Protein AF-A0A4Q3SJY4-F1 (afdb_monomer_lite)

Sequence (70 aa):
MARSALLTVMVNAAIKAGKSLSRDFNEVENLQVSRKGPADFVSKADIRAEQIVFDELRKARPTYAFLMEE

Radius of gyration: 14.76 Å; chains: 1; bounding box: 44×21×36 Å

Structure (mmCIF, N/CA/C/O backbone):
data_AF-A0A4Q3SJY4-F1
#
_entry.id   AF-A0A4Q3SJY4-F1
#
loop_
_atom_site.group_PDB
_atom_site.id
_atom_site.type_symbol
_atom_site.label_atom_id
_atom_site.label_alt_id
_atom_site.label_comp_id
_atom_site.label_asym_id
_atom_site.label_entity_id
_atom_site.label_seq_id
_atom_site.pdbx_PDB_ins_code
_atom_site.Cartn_x
_atom_site.Cartn_y
_atom_site.Cartn_z
_atom_site.occupancy
_atom_site.B_iso_or_equiv
_atom_site.auth_seq_id
_atom_site.auth_comp_id
_atom_site.auth_asym_id
_atom_site.auth_atom_id
_atom_site.pdbx_PDB_model_num
ATOM 1 N N . MET A 1 1 ? 22.609 6.750 -1.403 1.00 62.94 1 MET A N 1
ATOM 2 C CA . MET A 1 1 ? 22.879 5.523 -2.189 1.00 62.94 1 MET A CA 1
ATOM 3 C C . MET A 1 1 ? 21.965 5.515 -3.400 1.00 62.94 1 MET A C 1
ATOM 5 O O . MET A 1 1 ? 20.796 5.852 -3.245 1.00 62.94 1 MET A O 1
ATOM 9 N N . ALA A 1 2 ? 22.473 5.173 -4.583 1.00 80.00 2 ALA A N 1
ATOM 10 C CA . ALA A 1 2 ? 21.629 5.017 -5.765 1.00 80.00 2 ALA A CA 1
ATOM 11 C C . ALA A 1 2 ? 20.727 3.784 -5.587 1.00 80.00 2 ALA A C 1
ATOM 13 O O . ALA A 1 2 ? 21.211 2.705 -5.254 1.00 80.00 2 ALA A O 1
ATOM 14 N N . ARG A 1 3 ? 19.414 3.950 -5.766 1.00 86.44 3 ARG A N 1
ATOM 15 C CA . ARG A 1 3 ? 18.460 2.834 -5.802 1.00 86.44 3 ARG A CA 1
ATOM 16 C C . ARG A 1 3 ? 18.307 2.365 -7.243 1.00 86.44 3 ARG A C 1
ATOM 18 O O . ARG A 1 3 ? 18.280 3.187 -8.157 1.00 86.44 3 ARG A O 1
ATOM 25 N N . SER A 1 4 ? 18.164 1.056 -7.446 1.00 94.62 4 SER A N 1
ATOM 26 C CA . SER A 1 4 ? 17.747 0.536 -8.748 1.00 94.62 4 SER A CA 1
ATOM 27 C C . SER A 1 4 ? 16.337 1.035 -9.083 1.00 94.62 4 SER A C 1
ATOM 29 O O . SER A 1 4 ? 15.550 1.354 -8.189 1.00 94.62 4 SER A O 1
ATOM 31 N N . ALA A 1 5 ? 15.990 1.077 -10.371 1.00 93.38 5 ALA A N 1
ATOM 32 C CA . ALA A 1 5 ? 14.653 1.491 -10.794 1.00 93.38 5 ALA A CA 1
ATOM 33 C C . ALA A 1 5 ? 13.551 0.632 -10.144 1.00 93.38 5 ALA A C 1
ATOM 35 O O . ALA A 1 5 ? 12.524 1.161 -9.728 1.00 93.38 5 ALA A O 1
ATOM 36 N N . LEU A 1 6 ? 13.792 -0.678 -9.998 1.00 94.44 6 LEU A N 1
ATOM 37 C CA . LEU A 1 6 ? 12.871 -1.590 -9.318 1.00 94.44 6 LEU A CA 1
ATOM 38 C C . LEU A 1 6 ? 12.709 -1.230 -7.836 1.00 94.44 6 LEU A C 1
ATOM 40 O O . LEU A 1 6 ? 11.586 -1.089 -7.362 1.00 94.44 6 LEU A O 1
ATOM 44 N N . LEU A 1 7 ? 13.816 -1.020 -7.119 1.00 95.94 7 LEU A N 1
ATOM 45 C CA . LEU A 1 7 ? 13.771 -0.691 -5.695 1.00 95.94 7 LEU A CA 1
ATOM 46 C C . LEU A 1 7 ? 13.085 0.658 -5.444 1.00 95.94 7 LEU A C 1
ATOM 48 O O . LEU A 1 7 ? 12.351 0.808 -4.473 1.00 95.94 7 LEU A O 1
ATOM 52 N N . THR A 1 8 ? 13.281 1.635 -6.330 1.00 96.44 8 THR A N 1
ATOM 53 C CA . THR A 1 8 ? 12.576 2.922 -6.261 1.00 96.44 8 THR A CA 1
ATOM 54 C C . THR A 1 8 ? 11.062 2.739 -6.357 1.00 96.44 8 THR A C 1
ATOM 56 O O . THR A 1 8 ? 10.333 3.313 -5.552 1.00 96.44 8 THR A O 1
ATOM 59 N N . VAL A 1 9 ? 10.586 1.905 -7.287 1.00 96.69 9 VAL A N 1
ATOM 60 C CA . VAL A 1 9 ? 9.156 1.585 -7.424 1.00 96.69 9 VAL A CA 1
ATOM 61 C C . VAL A 1 9 ? 8.627 0.882 -6.172 1.00 96.69 9 VAL A C 1
ATOM 63 O O . VAL A 1 9 ? 7.599 1.296 -5.643 1.00 96.69 9 VAL A O 1
ATOM 66 N N . MET A 1 10 ? 9.345 -0.122 -5.659 1.00 97.69 10 MET A N 1
ATOM 67 C CA . MET A 1 10 ? 8.941 -0.853 -4.451 1.00 97.69 10 MET A CA 1
ATOM 68 C C . MET A 1 10 ? 8.807 0.069 -3.238 1.00 97.69 10 MET A C 1
ATOM 70 O O . MET A 1 10 ? 7.809 0.020 -2.524 1.00 97.69 10 MET A O 1
ATOM 74 N N . VAL A 1 11 ? 9.783 0.957 -3.030 1.00 97.94 11 VAL A N 1
ATOM 75 C CA . VAL A 1 11 ? 9.734 1.908 -1.916 1.00 97.94 11 VAL A CA 1
ATOM 76 C C . VAL A 1 11 ? 8.580 2.897 -2.082 1.00 97.94 11 VAL A C 1
ATOM 78 O O . VAL A 1 11 ? 7.895 3.198 -1.108 1.00 97.94 11 VAL A O 1
ATOM 81 N N . ASN A 1 12 ? 8.322 3.380 -3.297 1.00 97.56 12 ASN A N 1
ATOM 82 C CA . ASN A 1 12 ? 7.204 4.289 -3.541 1.00 97.56 12 ASN A CA 1
ATOM 83 C C . ASN A 1 12 ? 5.845 3.618 -3.282 1.00 97.56 12 ASN A C 1
ATOM 85 O O . ASN A 1 12 ? 4.986 4.239 -2.654 1.00 97.56 12 ASN A O 1
ATOM 89 N N . ALA A 1 13 ? 5.671 2.360 -3.702 1.00 98.12 13 ALA A N 1
ATOM 90 C CA . ALA A 1 13 ? 4.468 1.575 -3.427 1.00 98.12 13 ALA A CA 1
ATOM 91 C C . ALA A 1 13 ? 4.246 1.411 -1.913 1.00 98.12 13 ALA A C 1
ATOM 93 O O . ALA A 1 13 ? 3.171 1.739 -1.407 1.00 98.12 13 ALA A O 1
ATOM 94 N N . ALA A 1 14 ? 5.293 1.027 -1.173 1.00 98.19 14 ALA A N 1
ATOM 95 C CA . ALA A 1 14 ? 5.237 0.876 0.281 1.00 98.19 14 ALA A CA 1
ATOM 96 C C . ALA A 1 14 ? 4.907 2.196 1.001 1.00 98.19 14 ALA A C 1
ATOM 98 O O . ALA A 1 14 ? 4.055 2.225 1.885 1.00 98.19 14 ALA A O 1
ATOM 99 N N . ILE A 1 15 ? 5.520 3.316 0.597 1.00 98.25 15 ILE A N 1
ATOM 100 C CA . ILE A 1 15 ? 5.214 4.639 1.169 1.00 98.25 15 ILE A CA 1
ATOM 101 C C . ILE A 1 15 ? 3.751 5.019 0.908 1.00 98.25 15 ILE A C 1
ATOM 103 O O . ILE A 1 15 ? 3.097 5.596 1.778 1.00 98.25 15 ILE A O 1
ATOM 107 N N . LYS A 1 16 ? 3.224 4.726 -0.285 1.00 98.12 16 LYS A N 1
ATOM 108 C CA . LYS A 1 16 ? 1.839 5.050 -0.637 1.00 98.12 16 LYS A CA 1
ATOM 109 C C . LYS A 1 16 ? 0.842 4.231 0.185 1.00 98.12 16 LYS A C 1
ATOM 111 O O . LYS A 1 16 ? -0.087 4.826 0.732 1.00 98.12 16 LYS A O 1
ATOM 116 N N . ALA A 1 17 ? 1.063 2.925 0.320 1.00 98.00 17 ALA A N 1
ATOM 117 C CA . ALA A 1 17 ? 0.251 2.059 1.172 1.00 98.00 17 ALA A CA 1
ATOM 118 C C . ALA A 1 17 ? 0.337 2.488 2.646 1.00 98.00 17 ALA A C 1
ATOM 120 O O . ALA A 1 17 ? -0.691 2.690 3.290 1.00 98.00 17 ALA A O 1
ATOM 121 N N . GLY A 1 18 ? 1.543 2.786 3.142 1.00 97.31 18 GLY A N 1
ATOM 122 C CA . GLY A 1 18 ? 1.765 3.286 4.500 1.00 97.31 18 GLY A CA 1
ATOM 123 C C . GLY A 1 18 ? 1.000 4.577 4.804 1.00 97.31 18 GLY A C 1
ATOM 124 O O . GLY A 1 18 ? 0.405 4.704 5.866 1.00 97.31 18 GLY A O 1
ATOM 125 N N . LYS A 1 19 ? 0.908 5.514 3.849 1.00 97.00 19 LYS A N 1
ATOM 126 C CA . LYS A 1 19 ? 0.071 6.721 4.006 1.00 97.00 19 LYS A CA 1
ATOM 12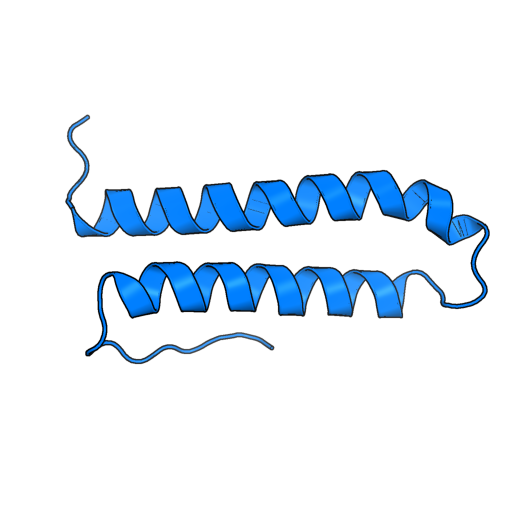7 C C . LYS A 1 19 ? -1.424 6.419 4.112 1.00 97.00 19 LYS A C 1
ATOM 129 O O . LYS A 1 19 ? -2.149 7.262 4.637 1.00 97.00 19 LYS A O 1
ATOM 134 N N . SER A 1 20 ? -1.902 5.318 3.531 1.00 95.38 20 SER A N 1
ATOM 135 C CA . SER A 1 20 ? -3.285 4.868 3.722 1.00 95.38 20 SER A CA 1
ATOM 136 C C . SER A 1 20 ? -3.444 4.288 5.120 1.00 95.38 20 SER A C 1
ATOM 138 O O . SER A 1 20 ? -4.281 4.772 5.868 1.00 95.38 20 SER A O 1
ATOM 140 N N . LEU A 1 21 ? -2.556 3.371 5.512 1.00 94.50 21 LEU A N 1
ATOM 141 C CA . LEU A 1 21 ? -2.565 2.752 6.838 1.00 94.50 21 LEU A CA 1
ATOM 142 C C . LEU A 1 21 ? -2.480 3.780 7.970 1.00 94.50 21 LEU A C 1
ATOM 144 O O . LEU A 1 21 ? -3.217 3.678 8.938 1.00 94.50 21 LEU A O 1
ATOM 148 N N . SER A 1 22 ? -1.635 4.809 7.853 1.00 94.00 22 SER A N 1
ATOM 149 C CA . SER A 1 22 ? -1.565 5.869 8.868 1.00 94.00 22 SER A CA 1
ATOM 150 C C . SER A 1 22 ? -2.859 6.677 8.971 1.00 94.00 22 SER A C 1
ATOM 152 O O . SER A 1 22 ? -3.210 7.117 10.060 1.00 94.00 22 SER A O 1
ATOM 154 N N . ARG A 1 23 ? -3.570 6.894 7.855 1.00 91.00 23 ARG A N 1
ATOM 155 C CA . ARG A 1 23 ? -4.885 7.551 7.882 1.00 91.00 23 ARG A CA 1
ATOM 156 C C . ARG A 1 23 ? -5.909 6.659 8.557 1.00 91.00 23 ARG A C 1
ATOM 158 O O . ARG A 1 23 ? -6.581 7.115 9.471 1.00 91.00 23 ARG A O 1
ATOM 165 N N . ASP A 1 24 ? -5.938 5.394 8.156 1.00 88.06 24 ASP A N 1
ATOM 166 C CA . ASP A 1 24 ? -6.834 4.400 8.724 1.00 88.06 24 ASP A CA 1
ATOM 167 C C . ASP A 1 24 ? -6.597 4.265 10.240 1.00 88.06 24 ASP A C 1
ATOM 169 O O . ASP A 1 24 ? -7.535 4.365 11.023 1.00 88.06 24 ASP A O 1
ATOM 173 N N . PHE A 1 25 ? -5.343 4.182 10.687 1.00 86.12 25 PHE A N 1
ATOM 174 C CA . PHE A 1 25 ? -4.989 4.145 12.109 1.00 86.12 25 PHE A CA 1
ATOM 175 C C . PHE A 1 25 ? -5.526 5.351 12.894 1.00 86.12 25 PHE A C 1
ATOM 177 O O . PHE A 1 25 ? -6.094 5.178 13.968 1.00 86.12 25 PHE A O 1
ATOM 184 N N . ASN A 1 26 ? -5.410 6.562 12.345 1.00 85.31 26 ASN A N 1
ATOM 185 C CA . ASN A 1 26 ? -5.940 7.766 12.990 1.00 85.31 26 ASN A CA 1
ATOM 186 C C . ASN A 1 26 ? -7.481 7.783 13.041 1.00 85.31 26 ASN A C 1
ATOM 188 O O . ASN A 1 26 ? -8.064 8.473 13.872 1.00 85.31 26 ASN A O 1
ATOM 192 N N . GLU A 1 27 ? -8.157 7.032 12.169 1.00 81.44 27 GLU A N 1
ATOM 193 C CA . GLU A 1 27 ? -9.613 6.875 12.179 1.00 81.44 27 GLU A CA 1
ATOM 194 C C . GLU A 1 27 ? -10.093 5.760 13.127 1.00 81.44 27 GLU A C 1
ATOM 196 O O . GLU A 1 27 ? -11.258 5.778 13.530 1.00 81.44 27 GLU A O 1
ATOM 201 N N . VAL A 1 28 ? -9.217 4.836 13.553 1.00 74.38 28 VAL A N 1
ATOM 202 C CA . VAL A 1 28 ? -9.541 3.768 14.528 1.00 74.38 28 VAL A CA 1
ATOM 203 C C . VAL A 1 28 ? -10.096 4.339 15.828 1.00 74.38 28 VAL A C 1
ATOM 205 O O . VAL A 1 28 ? -11.039 3.780 16.390 1.00 74.38 28 VAL A O 1
ATOM 208 N N . GLU A 1 29 ? -9.560 5.466 16.299 1.00 69.31 29 GLU A N 1
ATOM 209 C CA . GLU A 1 29 ? -10.064 6.139 17.501 1.00 69.31 29 GLU A CA 1
ATOM 210 C C . GLU A 1 29 ? -11.539 6.545 17.345 1.00 69.31 29 GLU A C 1
ATOM 212 O O . GLU A 1 29 ? -12.337 6.360 18.263 1.00 69.31 29 GLU A O 1
ATOM 217 N N . ASN A 1 30 ? -11.944 6.980 16.146 1.00 66.56 30 ASN A N 1
ATOM 218 C CA . ASN A 1 30 ? -13.336 7.325 15.841 1.00 66.56 30 ASN A CA 1
ATOM 219 C C . ASN A 1 30 ? -14.241 6.086 15.726 1.00 66.56 30 ASN A C 1
ATOM 221 O O . ASN A 1 30 ? -15.46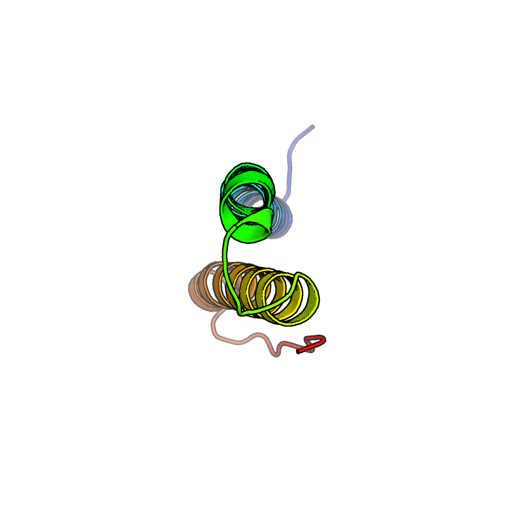1 6.181 15.875 1.00 66.56 30 ASN A O 1
ATOM 225 N N . LEU A 1 31 ? -13.662 4.909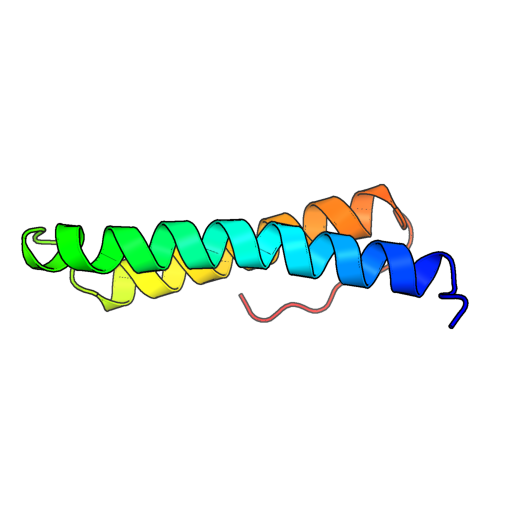 15.478 1.00 58.41 31 LEU A N 1
ATOM 226 C CA . LEU A 1 31 ? -14.392 3.649 15.356 1.00 58.41 31 LEU A CA 1
ATOM 227 C C . LEU A 1 31 ? -14.675 2.968 16.687 1.00 58.41 31 LEU A C 1
ATOM 229 O O . LEU A 1 31 ? -15.575 2.132 16.727 1.00 58.41 31 LEU A O 1
ATOM 233 N N . GLN A 1 32 ? -14.024 3.367 17.785 1.00 56.88 32 GLN A N 1
ATOM 234 C CA . GLN A 1 32 ? -14.428 2.924 19.127 1.00 56.88 32 GLN A CA 1
ATOM 235 C C . GLN A 1 32 ? -15.894 3.288 19.442 1.00 56.88 32 GLN A C 1
ATOM 237 O O . GLN A 1 32 ? -16.522 2.651 20.284 1.00 56.88 32 GLN A O 1
ATOM 242 N N . VAL A 1 33 ? -16.463 4.266 18.725 1.00 56.25 33 VAL A N 1
ATOM 243 C CA . VAL A 1 33 ? -17.865 4.704 18.838 1.00 56.25 33 VAL A CA 1
ATOM 244 C C . VAL A 1 33 ? -18.803 3.968 17.854 1.00 56.25 33 VAL A C 1
ATOM 246 O O . VAL A 1 33 ? -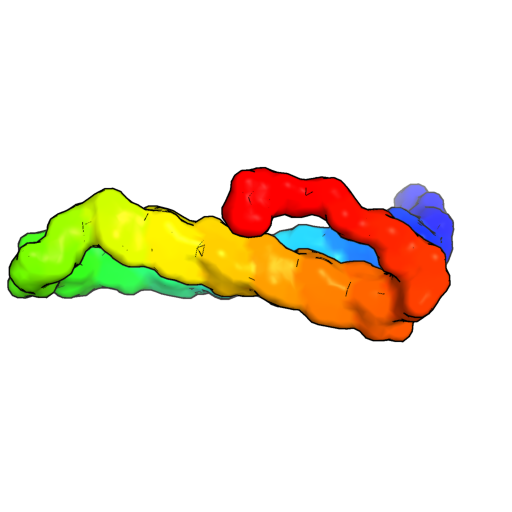20.026 4.066 17.952 1.00 56.25 33 VAL A O 1
ATOM 249 N N . SER A 1 34 ? -18.255 3.212 16.896 1.00 55.56 34 SER A N 1
ATOM 250 C CA . SER A 1 34 ? -18.986 2.508 15.833 1.00 55.56 34 SER A CA 1
ATOM 251 C C . SER A 1 34 ? -19.273 1.043 16.199 1.00 55.56 34 SER A C 1
ATOM 253 O O . SER A 1 34 ? -18.431 0.335 16.737 1.00 55.56 34 SER A O 1
ATOM 255 N N . ARG A 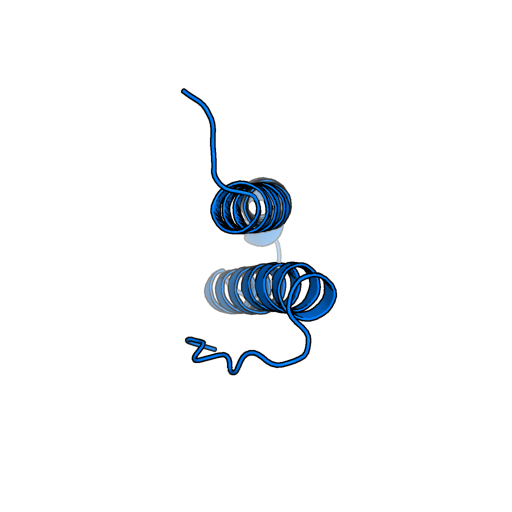1 35 ? -20.470 0.538 15.848 1.00 58.28 35 ARG A N 1
ATOM 256 C CA . ARG A 1 35 ? -20.908 -0.856 16.118 1.00 58.28 35 ARG A CA 1
ATOM 257 C C . ARG A 1 35 ? -20.106 -1.934 15.373 1.00 58.28 35 ARG A C 1
ATOM 259 O O . ARG A 1 35 ? -20.233 -3.109 15.709 1.00 58.28 35 ARG A O 1
ATOM 266 N N . LYS A 1 36 ? -19.344 -1.571 14.337 1.00 58.94 36 LYS A N 1
ATOM 267 C CA . LYS A 1 36 ? -18.458 -2.499 13.619 1.00 58.94 36 LYS A CA 1
ATOM 268 C C . LYS A 1 36 ? -17.128 -2.511 14.360 1.00 58.94 36 LYS A C 1
ATOM 270 O O . LYS A 1 36 ? -16.419 -1.513 14.338 1.00 58.94 36 LYS A O 1
ATOM 275 N N . GLY A 1 37 ? -16.859 -3.591 15.088 1.00 66.38 37 GLY A N 1
ATOM 276 C CA . GLY A 1 37 ? -15.710 -3.669 15.984 1.00 66.38 37 GLY A CA 1
ATOM 277 C C . GLY A 1 37 ? -14.351 -3.551 15.272 1.00 66.38 37 GLY A C 1
ATOM 278 O O . GLY A 1 37 ? -14.282 -3.645 14.045 1.00 66.38 37 GLY A O 1
ATOM 279 N N . PRO A 1 38 ? -13.257 -3.410 16.042 1.00 68.69 38 PRO A N 1
ATOM 280 C CA . PRO A 1 38 ? -11.914 -3.134 15.519 1.00 68.69 38 PRO A CA 1
ATOM 281 C C . PRO A 1 38 ? -11.413 -4.122 14.452 1.00 68.69 38 PRO A C 1
ATOM 283 O O . PRO A 1 38 ? -10.713 -3.716 13.532 1.00 68.69 38 PRO A O 1
ATOM 286 N N . ALA A 1 39 ? -11.804 -5.398 14.529 1.00 74.56 39 ALA A N 1
ATOM 287 C CA . ALA A 1 39 ? -11.359 -6.437 13.596 1.00 74.56 39 ALA A CA 1
ATOM 288 C C . ALA A 1 39 ? -11.789 -6.184 12.134 1.00 74.56 39 ALA A C 1
ATOM 290 O O . ALA A 1 39 ? -10.970 -6.315 11.234 1.00 74.56 39 ALA A O 1
ATOM 291 N N . ASP A 1 40 ? -13.034 -5.748 11.890 1.00 79.19 40 ASP A N 1
ATOM 292 C CA . ASP A 1 40 ? -13.527 -5.440 10.528 1.00 79.19 40 ASP A CA 1
ATOM 293 C C . ASP A 1 40 ? -12.829 -4.208 9.931 1.00 79.19 40 ASP A C 1
ATOM 295 O O . ASP A 1 40 ? -12.766 -4.032 8.715 1.00 79.19 40 ASP A O 1
ATOM 299 N N . PHE A 1 41 ? -12.293 -3.334 10.784 1.00 79.19 41 PHE A N 1
ATOM 300 C CA . PHE A 1 41 ? -11.525 -2.191 10.322 1.00 79.19 41 PHE A CA 1
ATOM 301 C C . PHE A 1 41 ? -10.111 -2.574 9.897 1.00 79.19 41 PHE A C 1
ATOM 303 O O . PHE A 1 41 ? -9.674 -2.155 8.827 1.00 79.19 41 PHE A O 1
ATOM 310 N N . VAL A 1 42 ? -9.427 -3.388 10.706 1.00 83.44 42 VAL A N 1
ATOM 311 C CA . VAL A 1 42 ? -8.073 -3.864 10.396 1.00 83.44 42 VAL A CA 1
ATOM 312 C C . VAL A 1 42 ? -8.074 -4.617 9.066 1.00 83.44 42 VAL A C 1
ATOM 314 O O . VAL A 1 42 ? -7.328 -4.235 8.173 1.00 83.44 42 VAL A O 1
ATOM 317 N N . SER A 1 43 ? -9.010 -5.550 8.856 1.00 86.50 43 SER A N 1
ATOM 318 C CA . SER A 1 43 ? -9.114 -6.275 7.579 1.00 86.50 43 SER A CA 1
ATOM 319 C C . SER A 1 43 ? -9.325 -5.349 6.373 1.00 86.50 43 SER A C 1
ATOM 321 O O . SER A 1 43 ? -8.771 -5.569 5.302 1.00 86.50 43 SER A O 1
ATOM 323 N N . LYS A 1 44 ? -10.103 -4.267 6.516 1.00 89.69 44 LYS A N 1
ATOM 324 C CA . LYS A 1 44 ? -10.296 -3.297 5.421 1.00 89.69 44 LYS A CA 1
ATOM 325 C C . LYS A 1 44 ? -9.059 -2.454 5.148 1.00 89.69 44 LYS A C 1
ATOM 327 O O . LYS A 1 44 ? -8.827 -2.094 3.993 1.00 89.69 44 LYS A O 1
ATOM 332 N N . ALA A 1 45 ? -8.326 -2.092 6.196 1.00 92.00 45 ALA A N 1
ATOM 333 C CA . ALA A 1 45 ? -7.070 -1.371 6.068 1.00 92.00 45 ALA A CA 1
ATOM 334 C C . ALA A 1 45 ? -6.028 -2.243 5.349 1.00 92.00 45 ALA A C 1
ATOM 336 O O . ALA A 1 45 ? -5.394 -1.756 4.412 1.00 92.00 45 ALA A O 1
ATOM 337 N N . ASP A 1 46 ? -5.945 -3.528 5.705 1.00 92.31 46 ASP A N 1
ATOM 338 C CA . ASP A 1 46 ? -5.031 -4.499 5.093 1.00 92.31 46 ASP A CA 1
ATOM 339 C C . ASP A 1 46 ? -5.358 -4.723 3.609 1.00 92.31 46 ASP A C 1
ATOM 341 O O . ASP A 1 46 ? -4.513 -4.429 2.760 1.00 92.31 46 ASP A O 1
ATOM 345 N N . ILE A 1 47 ? -6.609 -5.060 3.260 1.00 95.50 47 ILE A N 1
ATOM 346 C CA . ILE A 1 47 ? -7.052 -5.222 1.856 1.00 95.50 47 ILE A CA 1
ATOM 347 C C . ILE A 1 47 ? -6.734 -3.971 1.024 1.00 95.50 47 ILE A C 1
ATOM 349 O O . ILE A 1 47 ? -6.286 -4.046 -0.123 1.00 95.50 47 ILE A O 1
ATOM 353 N N . ARG A 1 48 ? -6.963 -2.777 1.584 1.00 95.75 48 ARG A N 1
ATOM 354 C CA . ARG A 1 48 ? -6.696 -1.523 0.872 1.00 95.75 48 ARG A CA 1
ATOM 355 C C . ARG A 1 48 ? -5.203 -1.285 0.682 1.00 95.75 48 ARG A C 1
ATOM 357 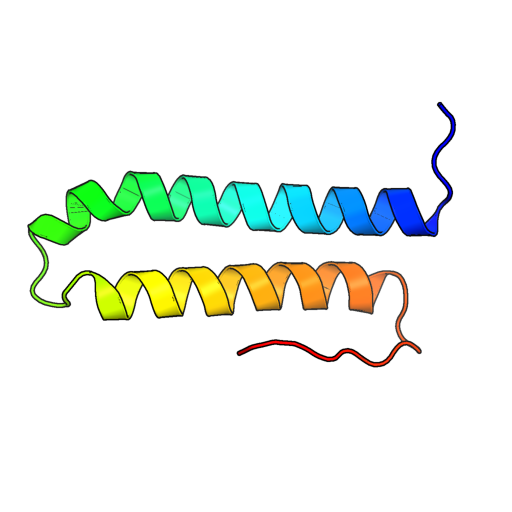O O . ARG A 1 48 ? -4.796 -0.839 -0.393 1.00 95.75 48 ARG A O 1
ATOM 364 N N . ALA A 1 49 ? -4.399 -1.516 1.714 1.00 97.38 49 ALA A N 1
ATOM 365 C CA . ALA A 1 49 ? -2.954 -1.376 1.628 1.00 97.38 49 ALA A CA 1
ATOM 366 C C . ALA A 1 49 ? -2.379 -2.338 0.586 1.00 97.38 49 ALA A C 1
ATOM 368 O O . ALA A 1 49 ? -1.570 -1.919 -0.247 1.00 97.38 49 ALA A O 1
ATOM 369 N N . GLU A 1 50 ? -2.856 -3.579 0.581 1.00 97.94 50 GLU A N 1
ATOM 370 C CA . GLU A 1 50 ? -2.463 -4.599 -0.375 1.00 97.94 50 GLU A CA 1
ATOM 371 C C . GLU A 1 50 ? -2.814 -4.195 -1.814 1.00 97.94 50 GLU A C 1
ATOM 373 O O . GLU A 1 50 ? -1.933 -4.161 -2.679 1.00 97.94 50 GLU A O 1
ATOM 378 N N . GLN A 1 51 ? -4.050 -3.746 -2.058 1.00 98.00 51 GLN A N 1
ATOM 379 C CA . GLN A 1 51 ? -4.473 -3.263 -3.375 1.00 98.00 51 GLN A CA 1
ATOM 380 C C . GLN A 1 51 ? -3.611 -2.091 -3.869 1.00 98.00 51 GLN A C 1
ATOM 382 O O . GLN A 1 51 ? -3.228 -2.045 -5.038 1.00 98.00 51 GLN A O 1
ATOM 387 N N . ILE A 1 52 ? -3.250 -1.150 -2.985 1.00 98.19 52 ILE A N 1
ATOM 388 C CA . ILE A 1 52 ? -2.363 -0.030 -3.338 1.00 98.19 52 ILE A CA 1
ATOM 389 C C . ILE A 1 52 ? -0.986 -0.542 -3.770 1.00 98.19 52 ILE A C 1
ATOM 391 O O . ILE A 1 52 ? -0.427 -0.039 -4.750 1.00 98.19 52 ILE A O 1
ATOM 395 N N . VAL A 1 53 ? -0.422 -1.514 -3.047 1.00 98.19 53 VAL A N 1
ATOM 396 C CA . VAL A 1 53 ? 0.864 -2.121 -3.412 1.00 98.19 53 VAL A CA 1
ATOM 397 C C . VAL A 1 53 ? 0.748 -2.824 -4.761 1.00 98.19 53 VAL A C 1
ATOM 399 O O . VAL A 1 53 ? 1.579 -2.577 -5.639 1.00 98.19 53 VAL A O 1
ATOM 402 N N . PHE A 1 54 ? -0.288 -3.642 -4.954 1.00 98.00 54 PHE A N 1
ATOM 403 C CA . PHE A 1 54 ? -0.536 -4.337 -6.212 1.00 98.00 54 PHE A CA 1
ATOM 404 C C . PHE A 1 54 ? -0.621 -3.359 -7.384 1.00 98.00 54 PHE A C 1
ATOM 406 O O . PHE A 1 54 ? 0.125 -3.506 -8.348 1.00 98.00 54 PHE A O 1
ATOM 413 N N . ASP A 1 55 ? -1.455 -2.323 -7.289 1.00 98.00 55 ASP A N 1
ATOM 414 C CA . ASP A 1 55 ? -1.688 -1.373 -8.379 1.00 98.00 55 ASP A CA 1
ATOM 415 C C . ASP A 1 55 ? -0.405 -0.642 -8.796 1.00 98.00 55 ASP A C 1
ATOM 417 O O . ASP A 1 55 ? -0.099 -0.527 -9.988 1.00 98.00 55 ASP A O 1
ATOM 421 N N . GLU A 1 56 ? 0.382 -0.168 -7.825 1.00 97.69 56 GLU A N 1
ATOM 422 C CA . GLU A 1 56 ? 1.634 0.544 -8.098 1.00 97.69 56 GLU A CA 1
ATOM 423 C C . GLU A 1 56 ? 2.683 -0.371 -8.736 1.00 97.69 56 GLU A C 1
ATOM 425 O O . GLU A 1 56 ? 3.321 -0.006 -9.733 1.00 97.69 56 GLU A O 1
ATOM 430 N N . LEU A 1 57 ? 2.854 -1.581 -8.196 1.00 97.62 57 LEU A N 1
ATOM 431 C CA . LEU A 1 57 ? 3.828 -2.535 -8.716 1.00 97.62 57 LEU A CA 1
ATOM 432 C C . LEU A 1 57 ? 3.404 -3.085 -10.082 1.00 97.62 57 LEU A C 1
ATOM 434 O O . LEU A 1 57 ? 4.232 -3.161 -10.992 1.00 97.62 57 LEU A O 1
ATOM 438 N N . ARG A 1 58 ? 2.121 -3.412 -10.261 1.00 97.75 58 ARG A N 1
ATOM 439 C CA . ARG A 1 58 ? 1.545 -3.915 -11.514 1.00 97.75 58 ARG A CA 1
ATOM 440 C C . ARG A 1 58 ? 1.669 -2.888 -12.628 1.00 97.75 58 ARG A C 1
ATOM 442 O O . ARG A 1 58 ? 2.050 -3.246 -13.742 1.00 97.75 58 ARG A O 1
ATOM 449 N N . LYS A 1 59 ? 1.414 -1.611 -12.329 1.00 96.25 59 LYS A N 1
ATOM 450 C CA . LYS A 1 59 ? 1.596 -0.509 -13.281 1.00 96.25 59 LYS A CA 1
ATOM 451 C C . LYS A 1 59 ? 3.045 -0.400 -13.752 1.00 96.25 59 LYS A C 1
ATOM 453 O O . LYS A 1 59 ? 3.295 -0.188 -14.935 1.00 96.25 59 LYS A O 1
ATOM 458 N N . ALA A 1 60 ? 4.004 -0.546 -12.841 1.00 96.88 60 ALA A N 1
ATOM 459 C CA . ALA A 1 60 ? 5.420 -0.457 -13.175 1.00 96.88 60 ALA A CA 1
ATOM 460 C C . ALA A 1 60 ? 5.981 -1.733 -13.831 1.00 96.88 60 ALA A C 1
ATOM 462 O O . ALA A 1 60 ? 6.951 -1.658 -14.592 1.00 96.88 60 ALA A O 1
ATOM 463 N N . ARG A 1 61 ? 5.423 -2.906 -13.513 1.00 95.50 61 ARG A N 1
ATOM 464 C CA . ARG A 1 61 ? 5.863 -4.228 -13.985 1.00 95.50 61 ARG A CA 1
ATOM 465 C C . ARG A 1 61 ? 4.652 -5.111 -14.343 1.00 95.50 61 ARG A C 1
ATOM 467 O O . ARG A 1 61 ? 4.333 -6.055 -13.622 1.00 95.50 61 ARG A O 1
ATOM 474 N N . PRO A 1 62 ? 4.009 -4.873 -15.500 1.00 96.50 62 PRO A N 1
ATOM 475 C CA . PRO A 1 62 ? 2.787 -5.572 -15.913 1.00 96.50 62 PRO A CA 1
ATOM 476 C C . PRO A 1 62 ? 3.006 -7.021 -16.378 1.00 96.50 62 PRO A C 1
ATOM 478 O O . PRO A 1 62 ? 2.075 -7.672 -16.843 1.00 96.50 62 PRO A O 1
ATOM 481 N N . THR A 1 63 ? 4.216 -7.560 -16.291 1.00 97.12 63 THR A N 1
ATOM 482 C CA . THR A 1 63 ? 4.498 -8.971 -16.604 1.00 97.12 63 THR A CA 1
ATOM 483 C C . THR A 1 63 ? 4.763 -9.804 -15.357 1.00 97.12 63 THR A C 1
ATOM 485 O O . THR A 1 63 ? 4.875 -11.020 -15.457 1.00 97.12 63 THR A O 1
ATOM 488 N N . TYR A 1 64 ? 4.869 -9.171 -14.188 1.00 96.25 64 TYR A N 1
ATOM 489 C CA . TYR A 1 64 ? 5.172 -9.872 -12.949 1.00 96.25 64 TYR A CA 1
ATOM 490 C C . TYR A 1 64 ? 3.911 -10.530 -12.392 1.00 96.25 64 TYR A C 1
ATOM 492 O O . TYR A 1 64 ? 2.799 -10.010 -12.549 1.00 96.25 64 TYR A O 1
ATOM 500 N N . ALA A 1 65 ? 4.120 -11.670 -11.738 1.00 96.06 65 ALA A N 1
ATOM 501 C CA . ALA A 1 65 ? 3.136 -12.303 -10.878 1.00 96.06 65 ALA A CA 1
ATOM 502 C C . ALA A 1 65 ? 3.261 -11.750 -9.452 1.00 96.06 65 ALA A C 1
ATOM 504 O O . ALA A 1 65 ? 4.327 -11.271 -9.055 1.00 96.06 65 ALA A O 1
ATOM 505 N N . PHE A 1 66 ? 2.172 -11.838 -8.697 1.00 96.50 66 PHE A N 1
ATOM 506 C CA . PHE A 1 66 ? 2.084 -11.381 -7.317 1.00 96.50 66 PHE A CA 1
ATOM 507 C C . PHE A 1 66 ? 1.592 -12.535 -6.452 1.00 96.50 66 PHE A C 1
ATOM 509 O O . PHE A 1 66 ? 0.657 -13.234 -6.834 1.00 96.50 66 PHE A O 1
ATOM 516 N N . LEU A 1 67 ? 2.251 -12.731 -5.316 1.00 97.00 67 LEU A N 1
ATOM 517 C CA . LEU A 1 67 ? 1.780 -13.573 -4.226 1.00 97.00 67 LEU A CA 1
ATOM 518 C C . LEU A 1 67 ? 1.539 -12.628 -3.056 1.00 97.00 67 LEU A C 1
ATOM 520 O O . LEU A 1 67 ? 2.474 -11.940 -2.641 1.00 97.00 67 LEU A O 1
ATOM 524 N N . MET A 1 68 ? 0.293 -12.546 -2.615 1.00 95.25 68 MET A N 1
ATOM 525 C CA . MET A 1 68 ? -0.169 -11.595 -1.608 1.00 95.25 68 MET A CA 1
ATOM 526 C C . MET A 1 68 ? -0.900 -12.358 -0.493 1.00 95.25 68 MET A C 1
ATOM 528 O O . MET A 1 68 ? -1.127 -13.561 -0.650 1.00 95.25 68 MET A O 1
ATOM 532 N N . GLU A 1 69 ? -1.100 -11.721 0.658 1.00 91.56 69 GLU A N 1
ATOM 533 C CA . GLU A 1 69 ? -1.601 -12.389 1.867 1.00 91.56 69 GLU A CA 1
ATOM 534 C C . GLU A 1 69 ? -3.128 -12.472 1.869 1.00 91.56 69 GLU A C 1
ATOM 536 O O . GLU A 1 69 ? -3.665 -13.538 2.184 1.00 91.56 69 GLU A O 1
ATOM 541 N N . GLU A 1 70 ? -3.789 -11.374 1.492 1.00 86.06 70 GLU A N 1
ATOM 542 C CA . GLU A 1 70 ? -5.252 -11.239 1.463 1.00 86.06 70 GLU A CA 1
ATOM 543 C C . GLU A 1 70 ? -5.904 -11.730 0.152 1.00 86.06 70 GLU A C 1
ATOM 545 O O . GLU A 1 70 ? -5.225 -11.874 -0.895 1.00 86.06 70 GLU A O 1
#

Foldseek 3Di:
DDDDPLRVLQVVLQVVLVVLLVVLVVCQVVCVPPPPDPVVSVVVSQVSSQVSSCVSNCVVPVPDDDDDDD

Secondary structure (DSSP, 8-state):
-PPPHHHHHHHHHHHHHHHHHHHHHHHHHHHTTSSS-HHHHHHHHHHHHHHHHHHHHHHH-TT-------

pLDDT: mean 88.18, std 13.01, range [55.56, 98.25]